Protein AF-A0AAV1KIP8-F1 (afdb_monomer)

Solvent-accessible surface area (backbone atoms only — not comparable to full-atom values): 7616 Å² total; per-residue (Å²): 130,64,60,55,41,51,59,50,63,68,49,84,49,67,43,61,36,47,40,52,53,50,74,35,42,46,70,60,80,70,89,73,83,74,91,58,86,95,54,87,78,84,73,80,48,76,50,39,44,45,61,44,85,94,44,98,55,68,43,80,47,55,72,65,59,53,31,63,62,62,73,51,59,72,65,58,56,50,52,54,52,55,48,30,72,73,66,75,49,77,59,75,82,86,72,86,69,74,88,48,50,75,78,43,42,65,59,50,52,50,51,52,52,52,52,66,68,62,62,83,130

Structure (mmCIF, N/CA/C/O backbone):
data_AF-A0AAV1KIP8-F1
#
_entry.id   AF-A0AAV1KIP8-F1
#
loop_
_atom_site.group_PDB
_atom_site.id
_atom_site.type_symbol
_atom_site.label_atom_id
_atom_site.label_alt_id
_atom_site.label_comp_id
_atom_site.label_asym_id
_atom_site.label_entity_id
_atom_site.label_seq_id
_atom_site.pdbx_PDB_ins_code
_atom_site.Cartn_x
_atom_site.Cartn_y
_atom_site.Cartn_z
_atom_site.occupancy
_atom_site.B_iso_or_equiv
_atom_site.auth_seq_id
_atom_site.auth_comp_id
_atom_site.auth_asym_id
_atom_site.auth_atom_id
_atom_site.pdbx_PDB_model_num
ATOM 1 N N . MET A 1 1 ? -20.117 -11.340 -1.786 1.00 48.16 1 MET A N 1
ATOM 2 C CA . MET A 1 1 ? -18.716 -11.101 -2.206 1.00 48.16 1 MET A CA 1
ATOM 3 C C . MET A 1 1 ? -18.272 -9.730 -1.683 1.00 48.16 1 MET A C 1
ATOM 5 O O . MET A 1 1 ? -19.063 -8.796 -1.750 1.00 48.16 1 MET A O 1
ATOM 9 N N . PHE A 1 2 ? -17.094 -9.597 -1.064 1.00 64.44 2 PHE A N 1
ATOM 10 C CA . PHE A 1 2 ? -16.687 -8.366 -0.364 1.00 64.44 2 PHE A CA 1
ATOM 11 C C . PHE A 1 2 ? -16.489 -7.182 -1.335 1.00 64.44 2 PHE A C 1
ATOM 13 O O . PHE A 1 2 ? -15.493 -7.117 -2.049 1.00 64.44 2 PHE A O 1
ATOM 20 N N . TYR A 1 3 ? -17.409 -6.212 -1.325 1.00 81.12 3 TYR A N 1
ATOM 21 C CA . TYR A 1 3 ? -17.376 -5.000 -2.169 1.00 81.12 3 TYR A CA 1
ATOM 22 C C . TYR A 1 3 ? -16.056 -4.219 -2.086 1.00 81.12 3 TYR A C 1
ATOM 24 O O . TYR A 1 3 ? -15.568 -3.695 -3.080 1.00 81.12 3 TYR A O 1
ATOM 32 N N . PHE A 1 4 ? -15.429 -4.186 -0.909 1.00 86.75 4 PHE A N 1
ATOM 33 C CA . PHE A 1 4 ? -14.127 -3.544 -0.720 1.00 86.75 4 PHE A CA 1
ATOM 34 C C . PHE A 1 4 ? -13.002 -4.227 -1.511 1.00 86.75 4 PHE A C 1
ATOM 36 O O . PHE A 1 4 ? -12.219 -3.552 -2.173 1.00 86.75 4 PHE A O 1
ATOM 43 N N . HIS A 1 5 ? -12.959 -5.560 -1.486 1.00 89.62 5 HIS A N 1
ATOM 44 C CA . HIS A 1 5 ? -11.990 -6.344 -2.248 1.00 89.62 5 HIS A CA 1
ATOM 45 C C . HIS A 1 5 ? -12.190 -6.142 -3.754 1.00 89.62 5 HIS A C 1
ATOM 47 O O . HIS A 1 5 ? -11.242 -5.848 -4.475 1.00 89.62 5 HIS A O 1
ATOM 53 N N . SER A 1 6 ? -13.442 -6.214 -4.216 1.00 89.25 6 SER A N 1
ATOM 54 C CA . SER A 1 6 ? -13.773 -6.003 -5.629 1.00 89.25 6 SER A CA 1
ATOM 55 C C . SER A 1 6 ? -13.333 -4.620 -6.125 1.00 89.25 6 SER A C 1
ATOM 57 O O . SER A 1 6 ? -12.695 -4.531 -7.169 1.00 89.25 6 SER A O 1
ATOM 59 N N . ASN A 1 7 ? -13.558 -3.560 -5.343 1.00 88.81 7 ASN A N 1
ATOM 60 C CA . ASN A 1 7 ? -13.118 -2.209 -5.708 1.00 88.81 7 ASN A CA 1
ATOM 61 C C . ASN A 1 7 ? -11.596 -2.071 -5.802 1.00 88.81 7 ASN A C 1
ATOM 63 O O . ASN A 1 7 ? -11.105 -1.349 -6.663 1.00 88.81 7 ASN A O 1
ATOM 67 N N . PHE A 1 8 ? -10.850 -2.747 -4.927 1.00 90.81 8 PHE A N 1
ATOM 68 C CA . PHE A 1 8 ? -9.390 -2.733 -4.983 1.00 90.81 8 PHE A CA 1
ATOM 69 C C . PHE A 1 8 ? -8.860 -3.399 -6.263 1.00 90.81 8 PHE A C 1
ATOM 71 O O . PHE A 1 8 ? -7.898 -2.912 -6.849 1.00 90.81 8 PHE A O 1
ATOM 78 N N . TYR A 1 9 ? -9.499 -4.479 -6.719 1.00 91.75 9 TYR A N 1
ATOM 79 C CA . TYR A 1 9 ? -9.099 -5.210 -7.927 1.00 91.75 9 TYR A CA 1
ATOM 80 C C . TYR A 1 9 ? -9.779 -4.734 -9.215 1.00 91.75 9 TYR A C 1
ATOM 82 O O . TYR A 1 9 ? -9.440 -5.221 -10.292 1.00 91.75 9 TYR A O 1
ATOM 90 N N . HIS A 1 10 ? -10.700 -3.772 -9.129 1.00 90.25 10 HIS A N 1
ATOM 91 C CA . HIS A 1 10 ? -11.343 -3.178 -10.299 1.00 90.25 10 HIS A CA 1
ATOM 92 C C . HIS A 1 10 ? -10.315 -2.495 -11.213 1.00 90.25 10 HIS A C 1
ATOM 94 O O . HIS A 1 10 ? -10.361 -2.642 -12.433 1.00 90.25 10 HIS A O 1
ATOM 100 N N . THR A 1 11 ? -9.332 -1.806 -10.627 1.00 87.38 11 THR A N 1
ATOM 101 C CA . THR A 1 11 ? -8.200 -1.246 -11.366 1.00 87.38 11 THR A CA 1
ATOM 102 C C . THR A 1 11 ? -7.051 -2.253 -11.421 1.00 87.38 11 THR A C 1
ATOM 104 O O . THR A 1 11 ? -6.550 -2.735 -10.403 1.00 87.38 11 THR A O 1
ATOM 107 N N . LYS A 1 12 ? -6.591 -2.576 -12.635 1.00 87.06 12 LYS A N 1
ATOM 108 C CA . LYS A 1 12 ? -5.413 -3.443 -12.848 1.00 87.06 12 LYS A CA 1
ATOM 109 C C . LYS A 1 12 ? -4.090 -2.702 -12.623 1.00 87.06 12 LYS A C 1
ATOM 111 O O . LYS A 1 12 ? -3.054 -3.326 -12.398 1.00 87.06 12 LYS A O 1
ATOM 116 N N . ASN A 1 13 ? -4.125 -1.373 -12.658 1.00 89.44 13 ASN A N 1
ATOM 117 C CA . ASN A 1 13 ? -2.955 -0.526 -12.491 1.00 89.44 13 ASN A CA 1
ATOM 118 C C . ASN A 1 13 ? -2.404 -0.616 -11.067 1.00 89.44 13 ASN A C 1
ATOM 120 O O . ASN A 1 13 ? -3.074 -0.324 -10.076 1.00 89.44 13 ASN A O 1
ATOM 124 N N . LYS A 1 14 ? -1.119 -0.959 -10.966 1.00 87.88 14 LYS A N 1
ATOM 125 C CA . LYS A 1 14 ? -0.415 -1.069 -9.684 1.00 87.88 14 LYS A CA 1
ATOM 126 C C . LYS A 1 14 ? -0.399 0.249 -8.904 1.00 87.88 14 LYS A C 1
ATOM 128 O O . LYS A 1 14 ? -0.472 0.213 -7.675 1.00 87.88 14 LYS A O 1
ATOM 133 N N . ILE A 1 15 ? -0.270 1.379 -9.601 1.00 89.75 15 ILE A N 1
ATOM 134 C CA . ILE A 1 15 ? -0.263 2.730 -9.019 1.00 89.75 15 ILE A CA 1
ATOM 135 C C . ILE A 1 15 ? -1.601 2.986 -8.322 1.00 89.75 15 ILE A C 1
ATOM 137 O O . ILE A 1 15 ? -1.615 3.244 -7.120 1.00 89.75 15 ILE A O 1
ATOM 141 N N . ASP A 1 16 ? -2.709 2.792 -9.035 1.00 91.19 16 ASP A N 1
ATOM 142 C CA . ASP A 1 16 ? -4.062 3.011 -8.515 1.00 91.19 16 ASP A CA 1
ATOM 143 C C . ASP A 1 16 ? -4.360 2.111 -7.317 1.00 91.19 16 ASP A C 1
ATOM 145 O O . ASP A 1 16 ? -4.839 2.581 -6.287 1.00 91.19 16 ASP A O 1
ATOM 149 N N . GLN A 1 17 ? -3.971 0.836 -7.384 1.00 92.88 17 GLN A N 1
ATOM 150 C CA . GLN A 1 17 ? -4.068 -0.076 -6.243 1.00 92.88 17 GLN A CA 1
ATOM 151 C C . GLN A 1 17 ? -3.244 0.411 -5.040 1.00 92.88 17 GLN A C 1
ATOM 153 O O . GLN A 1 17 ? -3.690 0.361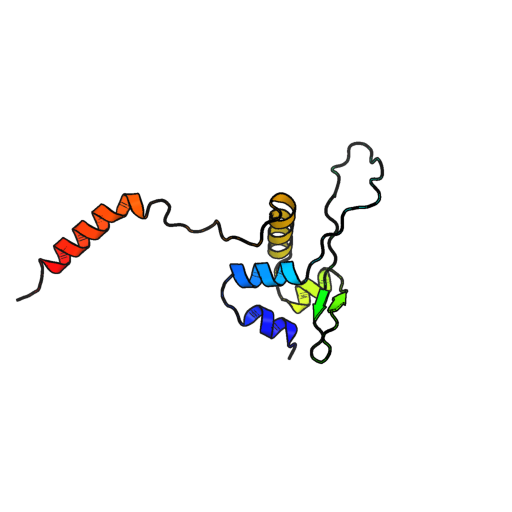 -3.895 1.00 92.88 17 GLN A O 1
ATOM 158 N N . ASN A 1 18 ? -2.020 0.893 -5.256 1.00 92.94 18 ASN A N 1
ATOM 159 C CA . ASN A 1 18 ? -1.199 1.402 -4.157 1.00 92.94 18 ASN A CA 1
ATOM 160 C C . ASN A 1 18 ? -1.792 2.688 -3.558 1.00 92.94 18 ASN A C 1
ATOM 162 O O . ASN A 1 18 ? -1.771 2.844 -2.338 1.00 92.94 18 ASN A O 1
ATOM 166 N N . ASN A 1 19 ? -2.361 3.565 -4.384 1.00 92.56 19 ASN A N 1
ATOM 167 C CA . ASN A 1 19 ? -3.089 4.749 -3.930 1.00 92.56 19 ASN A CA 1
ATOM 168 C C . ASN A 1 19 ? -4.350 4.370 -3.150 1.00 92.56 19 ASN A C 1
ATOM 170 O O . AS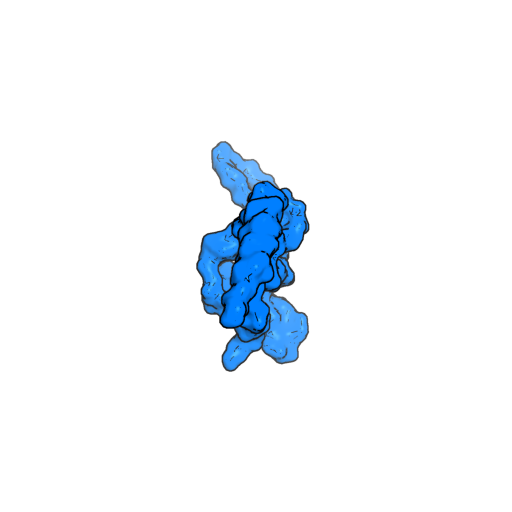N A 1 19 ? -4.635 4.977 -2.121 1.00 92.56 19 ASN A O 1
ATOM 174 N N . TYR A 1 20 ? -5.043 3.305 -3.556 1.00 93.81 20 TYR A N 1
ATOM 175 C CA . TYR A 1 20 ? -6.156 2.743 -2.798 1.00 93.81 20 TYR A CA 1
ATOM 176 C C . TYR A 1 20 ? -5.711 2.295 -1.399 1.00 93.81 20 TYR A C 1
ATOM 178 O O . TYR A 1 20 ? -6.352 2.636 -0.409 1.00 93.81 20 TYR A O 1
ATOM 186 N N . ILE A 1 21 ? -4.575 1.594 -1.286 1.00 93.94 21 ILE A N 1
ATOM 187 C CA . ILE A 1 21 ? -4.005 1.213 0.019 1.00 93.94 21 ILE A CA 1
ATOM 188 C C . ILE A 1 21 ? -3.748 2.456 0.878 1.00 93.94 21 ILE A C 1
ATOM 190 O O . ILE A 1 21 ? -4.127 2.469 2.047 1.00 93.94 21 ILE A O 1
ATOM 194 N N . LEU A 1 22 ? -3.127 3.493 0.308 1.00 93.25 22 LEU A N 1
ATOM 195 C CA . LEU A 1 22 ? -2.820 4.734 1.023 1.00 93.25 22 LEU A CA 1
ATOM 196 C C . LEU A 1 22 ? -4.083 5.463 1.488 1.00 93.25 22 LEU A C 1
ATOM 198 O O . LEU A 1 22 ? -4.122 5.926 2.622 1.00 93.25 22 LEU A O 1
ATOM 202 N N . HIS A 1 23 ? -5.134 5.497 0.669 1.00 92.88 23 HIS A N 1
ATOM 203 C CA . HIS A 1 23 ? -6.402 6.142 1.015 1.00 92.88 23 HIS A CA 1
ATOM 204 C C . HIS A 1 23 ? -7.045 5.550 2.281 1.00 92.88 23 HIS A C 1
ATOM 206 O O . HIS A 1 23 ? -7.650 6.265 3.079 1.00 92.88 23 HIS A O 1
ATOM 212 N N . TYR A 1 24 ? -6.879 4.242 2.491 1.00 93.81 24 TYR A N 1
ATOM 213 C CA . TYR A 1 24 ? -7.419 3.523 3.646 1.00 93.81 24 TYR A CA 1
ATOM 214 C C . TYR A 1 24 ? -6.401 3.297 4.775 1.00 93.81 24 TYR A C 1
ATOM 216 O O . TYR A 1 24 ? -6.697 2.592 5.743 1.00 93.81 24 TYR A O 1
ATOM 224 N N . CYS A 1 25 ? -5.218 3.909 4.698 1.00 92.88 25 CYS A N 1
ATOM 225 C CA . CYS A 1 25 ? -4.212 3.876 5.754 1.00 92.88 25 CYS A CA 1
ATOM 226 C C . CYS A 1 25 ? -4.004 5.281 6.323 1.00 92.88 25 CYS A C 1
ATOM 228 O O . CYS A 1 25 ? -3.716 6.221 5.591 1.00 92.88 25 CYS A O 1
ATOM 230 N N . LYS A 1 26 ? -4.073 5.434 7.648 1.00 91.94 26 LYS A N 1
ATOM 231 C CA . LYS A 1 26 ? -3.665 6.677 8.320 1.00 91.94 26 LYS A CA 1
ATOM 232 C C . LYS A 1 26 ? -2.356 6.456 9.053 1.00 91.94 26 LYS A C 1
ATOM 234 O O . LYS A 1 26 ? -2.196 5.452 9.742 1.00 91.94 26 LYS A O 1
ATOM 239 N N . MET A 1 27 ? -1.435 7.403 8.931 1.00 89.06 27 MET A N 1
ATOM 240 C CA 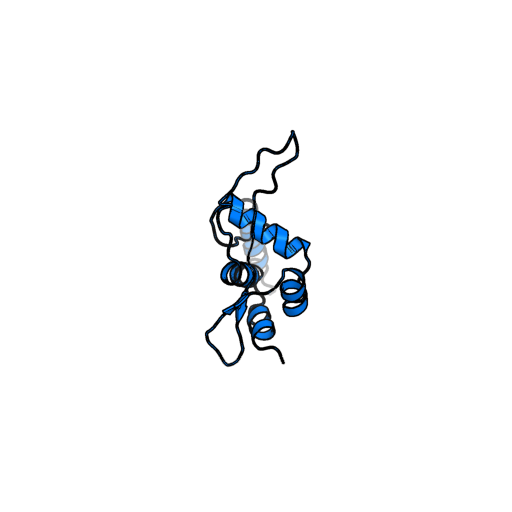. MET A 1 27 ? -0.127 7.348 9.586 1.00 89.06 27 MET A CA 1
ATOM 241 C C . MET A 1 27 ? -0.048 8.470 10.628 1.00 89.06 27 MET A C 1
ATOM 243 O O . MET A 1 27 ? 0.488 9.536 10.333 1.00 89.06 27 MET A O 1
ATOM 247 N N . PRO A 1 28 ? -0.660 8.300 11.815 1.00 84.31 28 PRO A N 1
ATOM 248 C CA . PRO A 1 28 ? -0.630 9.337 12.836 1.00 84.31 28 PRO A CA 1
ATOM 249 C C . PRO A 1 28 ? 0.799 9.558 13.342 1.00 84.31 28 PRO A C 1
ATOM 251 O O . PRO A 1 28 ? 1.552 8.604 13.554 1.00 84.31 28 PRO A O 1
ATOM 254 N N . ASN A 1 29 ? 1.146 10.818 13.608 1.00 77.25 29 ASN A N 1
ATOM 255 C CA . ASN A 1 29 ? 2.406 11.147 14.263 1.00 77.25 29 ASN A CA 1
ATOM 256 C C . ASN A 1 29 ? 2.451 10.523 15.661 1.00 77.25 29 ASN A C 1
ATOM 258 O O . ASN A 1 29 ? 1.512 10.637 16.455 1.00 77.25 29 ASN A O 1
ATOM 262 N N . THR A 1 30 ? 3.559 9.850 15.962 1.00 74.00 30 THR A N 1
ATOM 263 C CA . THR A 1 30 ? 3.771 9.220 17.266 1.00 74.00 30 THR A CA 1
ATOM 264 C C . THR A 1 30 ? 3.860 10.302 18.343 1.00 74.00 30 THR A C 1
ATOM 266 O O . THR A 1 30 ? 4.854 11.019 18.418 1.00 74.00 30 THR A O 1
ATOM 269 N N . LYS A 1 31 ? 2.823 10.411 19.186 1.00 69.56 31 LYS A N 1
ATOM 270 C CA . LYS A 1 31 ? 2.714 11.448 20.230 1.00 69.56 31 LYS A CA 1
ATOM 271 C C . LYS A 1 31 ? 3.763 11.313 21.340 1.00 69.56 31 LYS A C 1
ATOM 273 O O . LYS A 1 31 ? 4.195 12.314 21.894 1.00 69.56 31 LYS A O 1
ATOM 278 N N . ARG A 1 32 ? 4.179 10.085 21.675 1.00 69.06 32 ARG A N 1
ATOM 279 C CA . ARG A 1 32 ? 5.127 9.810 22.766 1.00 69.06 32 ARG A CA 1
ATOM 280 C C . ARG A 1 32 ? 6.357 9.089 22.230 1.00 69.06 32 ARG A C 1
ATOM 282 O O . ARG A 1 32 ? 6.276 7.922 21.853 1.00 69.06 32 ARG A O 1
ATOM 289 N N . LYS A 1 33 ? 7.503 9.767 22.232 1.00 68.25 33 LYS A N 1
ATOM 290 C CA . LYS A 1 33 ? 8.80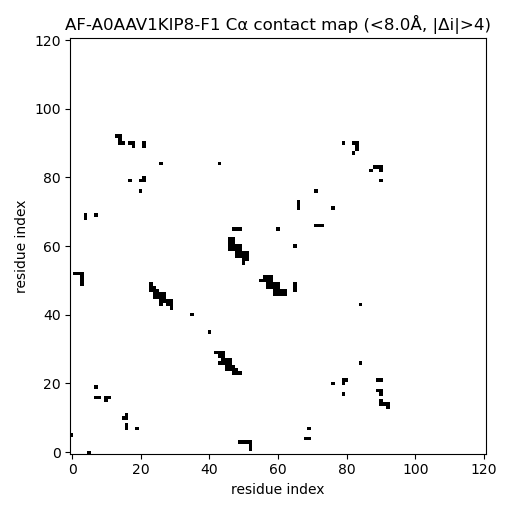9 9.140 22.009 1.00 68.25 33 LYS A CA 1
ATOM 291 C C . LYS A 1 33 ? 9.324 8.687 23.371 1.00 68.25 33 LYS A C 1
ATOM 293 O O . LYS A 1 33 ? 9.685 9.518 24.195 1.00 68.25 33 LYS A O 1
ATOM 298 N N . ARG A 1 34 ? 9.273 7.383 23.655 1.00 68.94 34 ARG A N 1
ATOM 299 C CA . ARG A 1 34 ? 9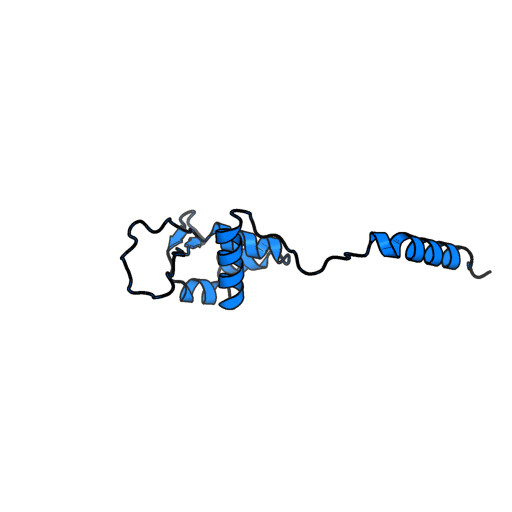.958 6.853 24.842 1.00 68.94 34 ARG A CA 1
ATOM 300 C C . ARG A 1 34 ? 11.459 6.825 24.535 1.00 68.94 34 ARG A C 1
ATOM 302 O O . ARG A 1 34 ? 11.800 6.315 23.463 1.00 68.94 34 ARG A O 1
ATOM 309 N N . PRO A 1 35 ? 12.328 7.353 25.414 1.00 65.19 35 PRO A N 1
ATOM 310 C CA . PRO A 1 35 ? 13.756 7.114 25.290 1.00 65.19 35 PRO A CA 1
ATOM 311 C C . PRO A 1 35 ? 13.960 5.603 25.357 1.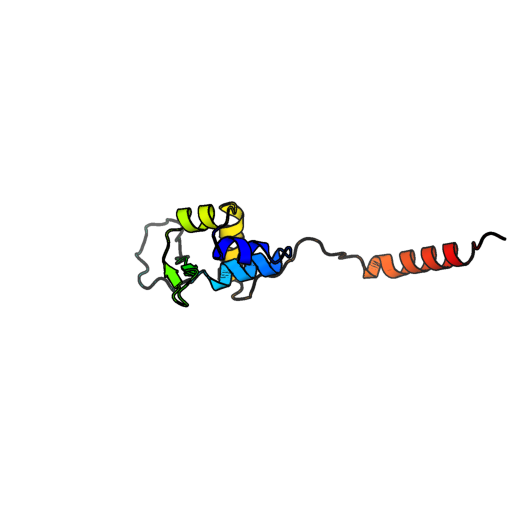00 65.19 35 PRO A C 1
ATOM 313 O O . PRO A 1 35 ? 13.371 4.912 26.188 1.00 65.19 35 PRO A O 1
ATOM 316 N N . LYS A 1 36 ? 14.684 5.079 24.381 1.00 62.06 36 LYS A N 1
ATOM 317 C CA . LYS A 1 36 ? 14.954 3.656 24.257 1.00 62.06 36 LYS A CA 1
ATOM 318 C C . LYS A 1 36 ? 16.460 3.548 24.163 1.00 62.06 36 LYS A C 1
ATOM 320 O O . LYS A 1 36 ? 17.018 4.113 23.225 1.00 62.06 36 LYS A O 1
ATOM 325 N N . ASP A 1 37 ? 17.084 2.857 25.111 1.00 62.41 37 ASP A N 1
ATOM 326 C CA . ASP A 1 37 ? 18.508 2.524 25.045 1.00 62.41 37 ASP A CA 1
ATOM 327 C C . ASP A 1 37 ? 18.827 1.972 23.660 1.00 62.41 37 ASP A C 1
ATOM 329 O O . ASP A 1 37 ? 18.222 0.971 23.261 1.00 62.41 37 ASP A O 1
ATOM 333 N N . ASN A 1 38 ? 19.673 2.700 22.917 1.00 64.81 38 ASN A N 1
ATOM 334 C CA . ASN A 1 38 ? 20.358 2.383 21.651 1.00 64.81 38 ASN A CA 1
ATOM 335 C C . ASN A 1 38 ? 19.636 1.515 20.593 1.00 64.81 38 ASN A C 1
ATOM 337 O O . ASN A 1 38 ? 20.250 1.016 19.649 1.00 64.81 38 ASN A O 1
ATOM 341 N N . SER A 1 39 ? 18.321 1.345 20.681 1.00 66.75 39 SER A N 1
ATOM 342 C CA . SER A 1 39 ? 17.555 0.438 19.834 1.00 66.75 39 SER A CA 1
ATOM 343 C C . SER A 1 39 ? 16.853 1.217 18.731 1.00 66.75 39 SER A C 1
ATOM 345 O O . SER A 1 39 ? 16.201 2.235 18.967 1.00 66.75 39 SER A O 1
ATOM 347 N N . ARG A 1 40 ? 16.983 0.722 17.491 1.00 60.59 40 ARG A N 1
ATOM 348 C CA . ARG A 1 40 ? 16.426 1.351 16.280 1.00 60.59 40 ARG A CA 1
ATOM 349 C C . ARG A 1 40 ? 14.958 1.733 16.499 1.00 60.59 40 ARG A C 1
ATOM 351 O O . ARG A 1 40 ? 14.105 0.862 16.707 1.00 60.59 40 ARG A O 1
ATOM 358 N N . SER A 1 41 ? 14.654 3.029 16.443 1.00 59.62 41 SER A N 1
ATOM 359 C CA . SER A 1 41 ? 13.314 3.516 16.751 1.00 59.62 41 SER A CA 1
ATOM 360 C C . SER A 1 41 ? 12.335 3.145 15.626 1.00 59.62 41 SER A C 1
ATOM 362 O O . SER A 1 41 ? 12.531 3.447 14.446 1.00 59.62 41 SER A O 1
ATOM 364 N N . LYS A 1 42 ? 11.251 2.441 15.972 1.00 62.44 42 LYS A N 1
ATOM 365 C CA . LYS A 1 42 ? 10.142 2.181 15.043 1.00 62.44 42 LYS A CA 1
ATOM 366 C C . LYS A 1 42 ? 9.209 3.390 15.072 1.00 62.44 42 LYS A C 1
ATOM 368 O O . LYS A 1 42 ? 8.261 3.418 15.844 1.00 62.44 42 LYS A O 1
ATOM 373 N N . ASN A 1 43 ? 9.495 4.389 14.241 1.00 68.25 43 ASN A N 1
ATOM 374 C CA . ASN A 1 43 ? 8.760 5.665 14.242 1.00 68.25 43 ASN A CA 1
ATOM 375 C C . ASN A 1 43 ? 7.420 5.635 13.490 1.00 68.25 43 ASN A C 1
ATOM 377 O O . ASN A 1 43 ? 6.662 6.599 13.568 1.00 68.25 43 ASN A O 1
ATOM 381 N N . MET A 1 44 ? 7.129 4.557 12.758 1.00 80.38 44 MET A N 1
ATOM 382 C CA . MET A 1 44 ? 5.983 4.484 11.854 1.00 80.38 44 MET A CA 1
ATOM 383 C C . MET A 1 44 ? 4.822 3.723 12.505 1.00 80.38 44 MET A C 1
ATOM 385 O O . MET A 1 44 ? 4.840 2.492 12.567 1.00 80.38 44 MET A O 1
ATOM 389 N N . SER A 1 45 ? 3.814 4.461 12.970 1.00 85.44 45 SER A N 1
ATOM 390 C CA . SER A 1 45 ? 2.524 3.914 13.402 1.00 85.44 45 SER A CA 1
ATOM 391 C C . SER A 1 45 ? 1.516 4.030 12.263 1.00 85.44 45 SER A C 1
ATOM 393 O O . SER A 1 45 ? 1.458 5.061 11.596 1.00 85.44 45 SER A O 1
ATOM 395 N N . VAL A 1 46 ? 0.740 2.972 12.010 1.00 90.81 46 VAL A N 1
ATOM 396 C CA . VAL A 1 46 ? -0.232 2.933 10.908 1.00 90.81 46 VAL A CA 1
ATOM 397 C C . VAL A 1 46 ? -1.542 2.336 11.394 1.00 90.81 46 VAL A C 1
ATOM 399 O O . VAL A 1 46 ? -1.560 1.256 11.985 1.00 90.81 46 VAL A O 1
ATOM 402 N N . GLN A 1 47 ? -2.631 3.041 11.116 1.00 93.88 47 GLN A N 1
ATOM 403 C CA . GLN A 1 47 ? -4.002 2.600 11.325 1.00 93.88 47 GLN A CA 1
ATOM 404 C C . GLN A 1 47 ? -4.596 2.181 9.980 1.00 93.88 47 GLN A C 1
ATOM 406 O O . GLN A 1 47 ? -4.477 2.915 8.998 1.00 93.88 47 GLN A O 1
ATOM 411 N N . TYR A 1 48 ? -5.237 1.017 9.947 1.00 95.25 48 TYR A N 1
ATOM 412 C CA . TYR A 1 48 ? -5.823 0.440 8.739 1.00 95.25 48 TYR A CA 1
ATOM 413 C C . TYR A 1 48 ? -7.338 0.537 8.808 1.00 95.25 48 TYR A C 1
ATOM 415 O O . TYR A 1 48 ? -7.929 0.280 9.858 1.00 95.25 48 TYR A O 1
ATOM 423 N N . PHE A 1 49 ? -7.960 0.882 7.689 1.00 94.69 49 PHE A N 1
ATOM 424 C CA . PHE A 1 49 ? -9.401 1.045 7.591 1.00 94.69 49 PHE A CA 1
ATOM 425 C C . PHE A 1 49 ? -9.970 0.230 6.433 1.00 94.69 49 PHE A C 1
ATOM 427 O O . PHE A 1 49 ? -9.316 0.028 5.418 1.00 94.69 49 PHE A O 1
ATOM 434 N N . VAL A 1 50 ? -11.209 -0.226 6.566 1.00 92.50 50 VAL A N 1
ATOM 435 C CA . VAL A 1 50 ? -11.947 -0.921 5.506 1.00 92.50 50 VAL A CA 1
ATOM 436 C C . VAL A 1 50 ? -13.330 -0.301 5.389 1.00 92.50 50 VAL A C 1
ATOM 438 O O . VAL A 1 50 ? -13.995 -0.038 6.393 1.00 92.50 50 VAL A O 1
ATOM 441 N N . ARG A 1 51 ? -13.783 -0.056 4.159 1.00 89.94 51 ARG A N 1
ATOM 442 C CA . ARG A 1 51 ? -15.111 0.515 3.917 1.00 89.94 51 ARG A CA 1
ATOM 443 C C . ARG A 1 51 ? -16.184 -0.566 3.997 1.00 89.94 51 ARG A C 1
ATOM 445 O O . ARG A 1 51 ? -16.100 -1.586 3.313 1.00 89.94 51 ARG A O 1
ATOM 452 N N . LYS A 1 52 ? -17.223 -0.334 4.802 1.00 86.69 52 LYS A N 1
ATOM 453 C CA . LYS A 1 52 ? -18.371 -1.247 4.900 1.00 86.69 52 LYS A CA 1
ATOM 454 C C . LYS A 1 52 ? -19.249 -1.111 3.648 1.00 86.69 52 LYS A C 1
ATOM 456 O O . LYS A 1 52 ? -19.484 -0.009 3.173 1.00 86.69 52 LYS A O 1
ATOM 461 N N . HIS A 1 53 ? -19.783 -2.219 3.132 1.00 77.94 53 HIS A N 1
ATOM 462 C CA . HIS A 1 53 ? -20.568 -2.233 1.884 1.00 77.94 53 HIS A CA 1
ATOM 463 C C . HIS A 1 53 ? -21.754 -1.252 1.889 1.00 77.94 53 HIS A C 1
ATOM 465 O O . HIS A 1 53 ? -21.975 -0.532 0.924 1.00 77.94 53 HIS A O 1
ATOM 471 N N . LYS A 1 54 ? -22.543 -1.236 2.969 1.00 77.75 54 LYS A N 1
ATOM 472 C CA . LYS A 1 54 ? -23.785 -0.445 3.062 1.00 77.75 54 LYS A CA 1
ATOM 473 C C . LYS A 1 54 ? -23.627 0.870 3.829 1.00 77.75 54 LYS A C 1
ATOM 475 O O . LYS A 1 54 ? -24.578 1.629 3.943 1.00 77.75 54 LYS A O 1
ATOM 480 N N . SER A 1 55 ? -22.448 1.143 4.387 1.00 78.19 55 SER A N 1
ATOM 481 C CA . SER A 1 55 ? -22.214 2.345 5.188 1.00 78.19 55 SER A CA 1
ATOM 482 C C . SER A 1 55 ? -21.032 3.115 4.630 1.00 78.19 55 SER A C 1
ATOM 484 O O . SER A 1 55 ? -19.988 2.540 4.343 1.00 78.19 55 SER A O 1
ATOM 486 N N . ARG A 1 56 ? -21.157 4.441 4.536 1.00 77.06 56 ARG A N 1
ATOM 487 C CA . ARG A 1 56 ? -20.020 5.317 4.210 1.00 77.06 56 ARG A CA 1
ATOM 488 C C . ARG A 1 56 ? -18.981 5.388 5.340 1.00 77.06 56 ARG A C 1
ATOM 490 O O . ARG A 1 56 ? -17.971 6.065 5.185 1.00 77.06 56 ARG A O 1
ATOM 497 N N . LYS A 1 57 ? -19.207 4.699 6.465 1.00 86.00 57 LYS A N 1
ATOM 498 C CA . LYS A 1 57 ? -18.265 4.632 7.583 1.00 86.00 57 LYS A CA 1
ATOM 499 C C . LYS A 1 57 ? -17.127 3.649 7.293 1.00 86.00 57 LYS A C 1
ATOM 501 O O . LYS A 1 57 ? -17.342 2.526 6.829 1.00 86.00 57 LYS A O 1
ATOM 506 N N . ASN A 1 58 ? -15.921 4.088 7.632 1.00 89.50 58 ASN A N 1
ATOM 507 C CA . ASN A 1 58 ? -14.710 3.282 7.601 1.00 89.50 58 ASN A CA 1
ATOM 508 C C . ASN A 1 58 ? -14.554 2.551 8.939 1.00 89.50 58 ASN A C 1
ATOM 510 O O . ASN A 1 58 ? -14.590 3.181 9.995 1.00 89.50 58 ASN A O 1
ATOM 514 N N . LEU A 1 59 ? -14.383 1.232 8.892 1.00 91.44 59 LEU A N 1
ATOM 515 C CA . LEU A 1 59 ? -14.119 0.396 10.059 1.00 91.44 59 LEU A CA 1
ATOM 516 C C . LEU A 1 59 ? -12.611 0.270 10.251 1.00 91.44 59 LEU A C 1
ATOM 518 O O . LEU A 1 59 ? -11.909 -0.102 9.313 1.00 91.44 59 LEU A O 1
ATOM 522 N N . GLN A 1 60 ? -12.113 0.562 11.450 1.00 94.12 60 GLN A N 1
ATOM 523 C CA . GLN A 1 60 ? -10.713 0.317 11.774 1.00 94.12 60 GLN A CA 1
ATOM 524 C C . GLN A 1 60 ? -10.475 -1.185 11.946 1.00 94.12 60 GLN A C 1
ATOM 526 O O . GLN A 1 60 ? -11.234 -1.863 12.635 1.00 94.12 60 GLN A O 1
ATOM 531 N N . VAL A 1 61 ? -9.412 -1.697 11.334 1.00 94.44 61 VAL A N 1
ATOM 532 C CA . VAL A 1 61 ? -9.044 -3.115 11.384 1.00 94.44 61 VAL A CA 1
ATOM 533 C C . VAL A 1 61 ? -7.581 -3.289 11.778 1.00 94.44 61 VAL A C 1
ATOM 535 O O . VAL A 1 61 ? -6.764 -2.367 11.677 1.00 94.44 61 VAL A O 1
ATOM 538 N N . CYS A 1 62 ? -7.231 -4.491 12.231 1.00 94.62 62 CYS A N 1
ATOM 539 C CA . CYS A 1 62 ? -5.836 -4.850 12.433 1.00 94.62 62 CYS A CA 1
ATOM 540 C C . CYS A 1 62 ? -5.127 -5.043 11.082 1.00 94.62 62 CYS A C 1
ATOM 542 O O . CYS A 1 62 ? -5.748 -5.253 10.038 1.00 94.62 62 CYS A O 1
ATOM 544 N N . ARG A 1 63 ? -3.792 -5.006 11.109 1.00 93.62 63 ARG A N 1
ATOM 545 C CA . ARG A 1 63 ? -2.969 -5.204 9.910 1.00 93.62 63 ARG A CA 1
ATOM 546 C C . ARG A 1 63 ? -3.248 -6.541 9.223 1.00 93.62 63 ARG A C 1
ATOM 548 O O . ARG A 1 63 ? -3.283 -6.581 8.001 1.00 93.62 63 ARG A O 1
ATOM 555 N N . GLN A 1 64 ? -3.394 -7.614 10.000 1.00 94.62 64 GLN A N 1
ATOM 556 C CA . GLN A 1 64 ? -3.567 -8.961 9.458 1.00 94.62 64 GLN A CA 1
ATOM 557 C C . GLN A 1 64 ? -4.887 -9.071 8.692 1.00 94.62 64 GLN A C 1
ATOM 559 O O . GLN A 1 64 ? -4.870 -9.374 7.507 1.00 94.62 64 GLN A O 1
ATOM 564 N N . ALA A 1 65 ? -5.993 -8.640 9.306 1.00 94.06 65 ALA A N 1
ATOM 565 C CA . ALA A 1 65 ? -7.293 -8.588 8.645 1.00 94.06 65 ALA A CA 1
ATOM 566 C C . ALA A 1 65 ? -7.264 -7.744 7.361 1.00 94.06 65 ALA A C 1
ATOM 568 O O . ALA A 1 65 ? -7.837 -8.138 6.354 1.00 94.06 65 ALA A O 1
ATOM 569 N N . PHE A 1 66 ? -6.570 -6.600 7.357 1.00 94.50 66 PHE A N 1
ATOM 570 C CA . PHE A 1 66 ? -6.435 -5.783 6.147 1.00 94.50 66 PHE A CA 1
ATOM 571 C C . PHE A 1 66 ? -5.718 -6.526 5.005 1.00 94.50 66 PHE A C 1
ATOM 573 O O . PHE A 1 66 ? -6.131 -6.428 3.850 1.00 94.50 66 PHE A O 1
ATOM 580 N N . LEU A 1 67 ? -4.656 -7.274 5.324 1.00 94.75 67 LEU A N 1
ATOM 581 C CA . LEU A 1 67 ? -3.925 -8.092 4.354 1.00 94.75 67 LEU A CA 1
ATOM 582 C C . LEU A 1 67 ? -4.782 -9.244 3.828 1.00 94.75 67 LEU A C 1
ATOM 584 O O . LEU A 1 67 ? -4.784 -9.466 2.621 1.00 94.75 67 LEU A O 1
ATOM 588 N N . ASP A 1 68 ? -5.522 -9.919 4.706 1.00 94.12 68 ASP A N 1
ATOM 589 C CA . ASP A 1 68 ? -6.364 -11.067 4.355 1.00 94.12 68 ASP A CA 1
ATOM 590 C C . ASP A 1 68 ? -7.577 -10.638 3.518 1.00 94.12 68 ASP A C 1
ATOM 592 O O . ASP A 1 68 ? -7.930 -11.295 2.544 1.00 94.12 68 ASP A O 1
ATOM 596 N N . ILE A 1 69 ? -8.171 -9.478 3.819 1.00 92.31 69 ILE A N 1
ATOM 597 C CA . ILE A 1 69 ? -9.269 -8.907 3.025 1.00 92.31 69 ILE A CA 1
ATOM 598 C C . ILE A 1 69 ? -8.791 -8.524 1.621 1.00 92.31 69 ILE A C 1
ATOM 600 O O . ILE A 1 69 ? -9.508 -8.734 0.644 1.00 92.31 69 ILE A O 1
ATOM 604 N N . LEU A 1 70 ? -7.605 -7.922 1.504 1.00 91.50 70 LEU A N 1
ATOM 605 C CA . LEU A 1 70 ? -7.072 -7.471 0.217 1.00 91.50 70 LEU A CA 1
ATOM 606 C C . LEU A 1 70 ? -6.246 -8.531 -0.514 1.00 91.50 70 LEU A C 1
ATOM 608 O O . LEU A 1 70 ? -5.865 -8.274 -1.645 1.00 91.50 70 LEU A O 1
ATOM 612 N N . LEU A 1 71 ? -5.949 -9.679 0.098 1.00 93.31 71 LEU A N 1
ATOM 613 C CA . LEU A 1 71 ? -5.069 -10.727 -0.440 1.00 93.31 71 LEU A CA 1
ATOM 614 C C . LEU A 1 71 ? -3.721 -10.195 -0.967 1.00 93.31 71 LEU A C 1
ATOM 616 O O . LEU A 1 71 ? -3.187 -10.647 -1.983 1.00 93.31 71 LEU A O 1
ATOM 620 N N . ILE A 1 72 ? -3.138 -9.219 -0.266 1.00 93.25 72 ILE A N 1
ATOM 621 C CA . ILE A 1 72 ? -1.842 -8.630 -0.631 1.00 93.25 72 ILE A CA 1
ATOM 622 C C . ILE A 1 72 ? -0.717 -9.127 0.273 1.00 93.25 72 ILE A C 1
ATOM 624 O O . ILE A 1 72 ? -0.883 -9.348 1.470 1.00 93.25 72 ILE A O 1
ATOM 628 N N . LYS A 1 73 ? 0.494 -9.225 -0.286 1.00 94.31 73 LYS A N 1
ATOM 629 C CA . LYS A 1 73 ? 1.672 -9.615 0.494 1.00 94.31 73 LYS A CA 1
ATOM 630 C C . LYS A 1 73 ? 2.044 -8.538 1.532 1.00 94.31 73 LYS A C 1
ATOM 632 O O . LYS A 1 73 ? 2.074 -7.347 1.195 1.00 94.31 73 LYS A O 1
ATOM 637 N N . PRO A 1 74 ? 2.481 -8.937 2.744 1.00 93.69 74 PRO A N 1
ATOM 638 C CA . PRO A 1 74 ? 2.974 -8.027 3.782 1.00 93.69 74 PRO A CA 1
ATOM 639 C C . PRO A 1 74 ? 4.074 -7.062 3.303 1.00 93.69 74 PRO A C 1
ATOM 641 O O . PRO A 1 74 ? 4.156 -5.916 3.756 1.00 93.69 74 PRO A O 1
ATOM 644 N N . SER A 1 75 ? 4.924 -7.531 2.384 1.00 92.81 75 SER A N 1
ATOM 645 C CA . SER A 1 75 ? 6.023 -6.772 1.783 1.00 92.81 75 SER A CA 1
ATOM 646 C C . SER A 1 75 ? 5.535 -5.626 0.894 1.00 92.81 75 SER A C 1
ATOM 648 O O . SER A 1 75 ? 6.102 -4.533 0.954 1.00 92.81 75 SER A O 1
ATOM 650 N N . ARG A 1 76 ? 4.457 -5.836 0.121 1.00 91.94 76 ARG A N 1
ATOM 651 C CA . ARG A 1 76 ? 3.840 -4.803 -0.726 1.00 91.94 76 ARG A CA 1
ATOM 652 C C . ARG A 1 76 ? 3.322 -3.657 0.134 1.00 91.94 76 ARG A C 1
ATOM 654 O O . ARG A 1 76 ? 3.695 -2.511 -0.106 1.00 91.94 76 ARG A O 1
ATOM 661 N N . LEU A 1 77 ? 2.543 -3.983 1.167 1.00 93.19 77 LEU A N 1
ATOM 662 C CA . LEU A 1 77 ? 1.989 -3.007 2.105 1.00 93.19 77 LEU A CA 1
ATOM 663 C C . LEU A 1 77 ? 3.098 -2.187 2.778 1.00 93.19 77 LEU A C 1
ATOM 665 O O . LEU A 1 77 ? 3.078 -0.959 2.737 1.00 93.19 77 LEU A O 1
ATOM 669 N N . LYS A 1 78 ? 4.119 -2.860 3.329 1.00 91.75 78 LYS A N 1
ATOM 670 C CA . LYS A 1 78 ? 5.262 -2.191 3.969 1.00 91.75 78 LYS A CA 1
ATOM 671 C C . LYS A 1 78 ? 5.983 -1.252 2.999 1.00 91.75 78 LYS A C 1
ATOM 673 O O . LYS A 1 78 ? 6.283 -0.121 3.363 1.00 91.75 78 LYS A O 1
ATOM 678 N N . GLY A 1 79 ? 6.238 -1.702 1.771 1.00 90.88 79 GLY A N 1
ATOM 679 C CA . GLY A 1 79 ? 6.929 -0.904 0.760 1.00 90.88 79 GLY A CA 1
ATOM 680 C C . GLY A 1 79 ? 6.167 0.362 0.370 1.00 90.88 79 GLY A C 1
ATOM 681 O O . GLY A 1 79 ? 6.780 1.420 0.259 1.00 90.88 79 GLY A O 1
ATOM 682 N N . VAL A 1 80 ? 4.847 0.265 0.187 1.00 92.00 80 VAL A N 1
ATOM 683 C CA . VAL A 1 80 ? 3.985 1.421 -0.120 1.00 92.00 80 VAL A CA 1
ATOM 684 C C . VAL A 1 80 ? 4.009 2.427 1.032 1.00 92.00 80 VAL A C 1
ATOM 686 O O . VAL A 1 80 ? 4.340 3.590 0.816 1.00 92.00 80 VAL A O 1
ATOM 689 N N . LEU A 1 81 ? 3.769 1.963 2.261 1.00 91.50 81 LEU A N 1
ATOM 690 C CA . LEU A 1 81 ? 3.728 2.815 3.452 1.00 91.50 81 LEU A CA 1
ATOM 691 C C . LEU A 1 81 ? 5.071 3.487 3.745 1.00 91.50 81 LEU A C 1
ATOM 693 O O . LEU A 1 81 ? 5.113 4.672 4.038 1.00 91.50 81 LEU A O 1
ATOM 697 N N . THR A 1 82 ? 6.184 2.757 3.640 1.00 89.75 82 THR A N 1
ATOM 698 C CA . THR A 1 82 ? 7.517 3.331 3.881 1.00 89.75 82 THR A CA 1
ATOM 699 C C . THR A 1 82 ? 7.893 4.374 2.831 1.00 89.75 82 THR A C 1
ATOM 701 O O . THR A 1 82 ? 8.541 5.355 3.179 1.00 89.75 82 THR A O 1
ATOM 704 N N . ARG A 1 83 ? 7.506 4.188 1.560 1.00 89.06 83 ARG A N 1
ATOM 705 C CA . ARG A 1 83 ? 7.733 5.212 0.528 1.00 89.06 83 ARG A CA 1
ATOM 706 C C . ARG A 1 83 ? 6.928 6.467 0.835 1.00 89.06 83 ARG A C 1
ATOM 708 O O . ARG A 1 83 ? 7.532 7.520 0.971 1.00 89.06 83 ARG A O 1
ATOM 715 N N . HIS A 1 84 ? 5.625 6.317 1.056 1.00 90.06 84 HIS A N 1
ATOM 716 C CA . HIS A 1 84 ? 4.745 7.428 1.407 1.00 90.06 84 HIS A CA 1
ATOM 717 C C . HIS A 1 84 ? 5.213 8.165 2.671 1.00 90.06 84 HIS A C 1
ATOM 719 O O . HIS A 1 84 ? 5.273 9.384 2.683 1.00 90.06 84 HIS A O 1
ATOM 725 N N . TRP A 1 85 ? 5.639 7.444 3.712 1.00 87.00 85 TRP A N 1
ATOM 726 C CA . TRP A 1 85 ? 6.185 8.054 4.929 1.00 87.00 85 TRP A CA 1
ATOM 727 C C . TRP A 1 85 ? 7.450 8.887 4.682 1.00 87.00 85 TRP A C 1
ATOM 729 O O . TRP A 1 85 ? 7.676 9.874 5.370 1.00 87.00 85 TRP A O 1
ATOM 739 N N . LYS A 1 86 ? 8.296 8.480 3.728 1.00 85.50 86 LYS A N 1
ATOM 740 C CA . LYS A 1 86 ? 9.542 9.186 3.403 1.00 85.50 86 LYS A CA 1
ATOM 741 C C . LYS A 1 86 ? 9.328 10.375 2.468 1.00 85.50 86 LYS A C 1
ATOM 743 O O . LYS A 1 86 ? 10.004 11.378 2.639 1.00 85.50 86 LYS A O 1
ATOM 748 N N . SER A 1 87 ? 8.461 10.239 1.463 1.00 84.94 87 SER A N 1
ATOM 749 C CA . SER A 1 87 ? 8.263 11.264 0.430 1.00 84.94 87 SER A CA 1
ATOM 750 C C . SER A 1 87 ? 7.078 12.187 0.688 1.00 84.94 87 SER A C 1
ATOM 752 O O . SER A 1 87 ? 7.023 13.253 0.096 1.00 84.94 87 SER A O 1
ATOM 754 N N . GLY A 1 88 ? 6.083 11.770 1.475 1.00 79.88 88 GLY A N 1
ATOM 755 C CA . GLY A 1 88 ? 4.789 12.456 1.593 1.00 79.88 88 GLY A CA 1
ATOM 756 C C . GLY A 1 88 ? 3.902 12.355 0.344 1.00 79.88 88 GLY A C 1
ATOM 757 O O . GLY A 1 88 ? 2.704 12.599 0.421 1.00 79.88 88 GLY A O 1
ATOM 758 N N . CYS A 1 89 ? 4.467 11.966 -0.800 1.00 79.75 89 CYS A N 1
ATOM 759 C CA . CYS A 1 89 ? 3.744 11.822 -2.059 1.00 79.75 89 CYS A CA 1
ATOM 760 C C . CYS A 1 89 ? 2.939 10.516 -2.161 1.00 79.7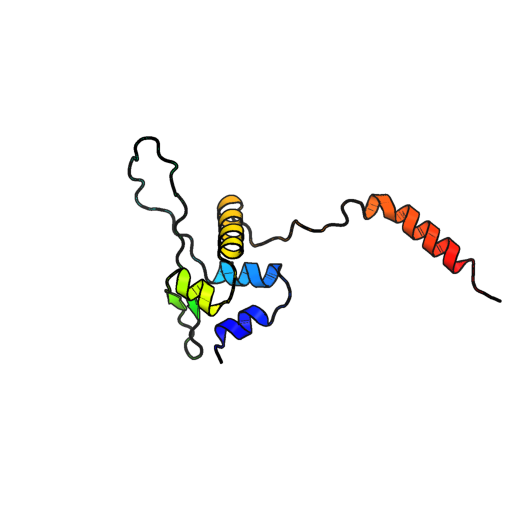5 89 CYS A C 1
ATOM 762 O O . CYS A 1 89 ? 3.288 9.491 -1.562 1.00 79.75 89 CYS A O 1
ATOM 764 N N . VAL A 1 90 ? 1.913 10.551 -3.016 1.00 80.88 90 VAL A N 1
ATOM 765 C CA . VAL A 1 90 ? 1.167 9.383 -3.514 1.00 80.88 90 VAL A CA 1
ATOM 766 C C . VAL A 1 90 ? 2.081 8.350 -4.184 1.00 80.88 90 VAL A C 1
ATOM 768 O O . VAL A 1 90 ? 3.251 8.600 -4.479 1.00 80.88 90 VAL A O 1
ATOM 771 N N . ALA A 1 91 ? 1.565 7.137 -4.380 1.00 79.31 91 ALA A N 1
ATOM 772 C CA . ALA A 1 91 ? 2.356 6.050 -4.927 1.00 79.31 91 ALA A CA 1
ATOM 773 C C . ALA A 1 91 ? 2.700 6.310 -6.399 1.00 79.31 91 ALA A C 1
ATOM 775 O O . ALA A 1 91 ? 1.838 6.230 -7.262 1.00 79.31 91 ALA A O 1
ATOM 776 N N . GLU A 1 92 ? 3.979 6.529 -6.684 1.00 77.12 92 GLU A N 1
ATOM 777 C CA . GLU A 1 92 ? 4.524 6.572 -8.044 1.00 77.12 92 GLU A CA 1
ATOM 778 C C . GLU A 1 92 ? 5.187 5.238 -8.407 1.00 77.12 92 GLU A C 1
ATOM 780 O O . GLU A 1 92 ? 5.867 4.614 -7.577 1.00 77.12 92 GLU A O 1
ATOM 785 N N . GLU A 1 93 ? 5.033 4.798 -9.658 1.00 74.25 93 GLU A N 1
ATOM 786 C CA . GLU A 1 93 ? 5.844 3.707 -10.190 1.00 74.25 93 GLU A CA 1
ATOM 787 C C . GLU A 1 93 ? 7.164 4.261 -10.722 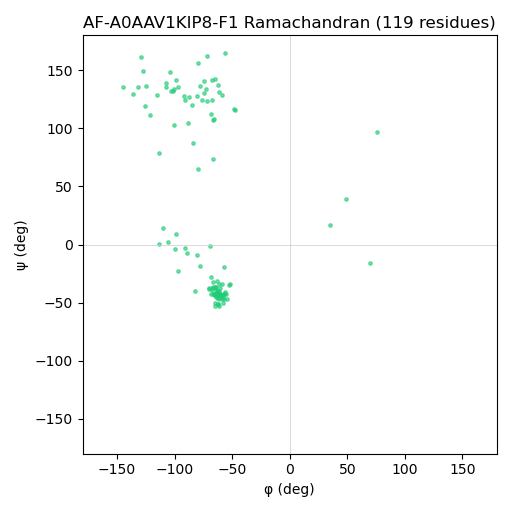1.00 74.25 93 GLU A C 1
ATOM 789 O O . GLU A 1 93 ? 7.191 5.076 -11.635 1.00 74.25 93 GLU A O 1
ATOM 794 N N . ARG A 1 94 ? 8.275 3.793 -10.149 1.00 70.88 94 ARG A N 1
ATOM 795 C CA . ARG A 1 94 ? 9.633 4.149 -10.595 1.00 70.88 94 ARG A CA 1
ATOM 796 C C . ARG A 1 94 ? 10.388 2.956 -11.186 1.00 70.88 94 ARG A C 1
ATOM 798 O O . ARG A 1 94 ? 11.563 3.079 -11.524 1.00 70.88 94 ARG A O 1
ATOM 805 N N . ARG A 1 95 ? 9.750 1.778 -11.244 1.00 68.06 95 ARG A N 1
ATOM 806 C CA . ARG A 1 95 ? 10.315 0.559 -11.836 1.00 68.06 95 ARG A CA 1
ATOM 807 C C . ARG A 1 95 ? 9.749 0.375 -13.232 1.00 68.06 95 ARG A C 1
ATOM 809 O O . ARG A 1 95 ? 8.539 0.426 -13.402 1.00 68.06 95 ARG A O 1
ATOM 816 N N . GLY A 1 96 ? 10.625 0.072 -14.181 1.00 65.38 96 GLY A N 1
ATOM 817 C CA . GLY A 1 96 ? 10.232 -0.008 -15.580 1.00 65.38 96 GLY A CA 1
ATOM 818 C C . GLY A 1 96 ? 10.054 1.395 -16.137 1.00 65.38 96 GLY A C 1
ATOM 819 O O . GLY A 1 96 ? 9.036 2.044 -15.952 1.00 65.38 96 GLY A O 1
ATOM 820 N N . GLY A 1 97 ? 11.098 1.863 -16.796 1.00 59.06 97 GLY A N 1
ATOM 821 C CA . GLY A 1 97 ? 11.060 3.038 -17.637 1.00 59.06 97 GLY A CA 1
ATOM 822 C C . GLY A 1 97 ? 12.008 2.750 -18.776 1.00 59.06 97 GLY A C 1
ATOM 823 O O . GLY A 1 97 ? 13.108 2.235 -18.547 1.00 59.06 97 GLY A O 1
ATOM 824 N N . ASN A 1 98 ? 11.580 3.064 -19.989 1.00 57.84 98 ASN A N 1
ATOM 825 C CA . ASN A 1 98 ? 12.467 3.165 -21.125 1.00 57.84 98 ASN A CA 1
ATOM 826 C C . ASN A 1 98 ? 13.396 4.366 -20.865 1.00 57.84 98 ASN A C 1
ATOM 828 O O . ASN A 1 98 ? 13.227 5.443 -21.417 1.00 57.84 98 ASN A O 1
ATOM 832 N N . ARG A 1 99 ? 14.369 4.213 -19.949 1.00 57.09 99 ARG A N 1
ATOM 833 C CA . ARG A 1 99 ? 15.349 5.266 -19.608 1.00 57.09 99 ARG A CA 1
ATOM 834 C C . ARG A 1 99 ? 16.131 5.720 -20.841 1.00 57.09 99 ARG A C 1
ATOM 836 O O . ARG A 1 99 ? 16.722 6.789 -20.834 1.00 57.09 99 ARG A O 1
ATOM 843 N N . LYS A 1 100 ? 16.112 4.879 -21.873 1.00 62.59 100 LYS A N 1
ATOM 844 C CA . LYS A 1 100 ? 16.781 5.023 -23.152 1.00 62.59 100 LYS A CA 1
ATOM 845 C C . LYS A 1 100 ? 15.808 5.267 -24.306 1.00 62.59 100 LYS A C 1
ATOM 847 O O . LYS A 1 100 ? 16.211 5.140 -25.455 1.00 62.59 100 LYS A O 1
ATOM 852 N N . GLU A 1 101 ? 14.545 5.615 -24.041 1.00 65.06 101 GLU A N 1
ATOM 853 C CA . GLU A 1 101 ? 13.572 5.860 -25.117 1.00 65.06 101 GLU A CA 1
ATOM 854 C C . GLU A 1 101 ? 14.079 6.919 -26.082 1.00 65.06 101 GLU A C 1
ATOM 856 O O . GLU A 1 101 ? 14.025 6.734 -27.291 1.00 65.06 101 GLU A O 1
ATOM 861 N N . TYR A 1 102 ? 14.668 7.974 -25.522 1.00 66.38 102 TYR A N 1
ATOM 862 C CA . TYR A 1 102 ? 15.345 9.017 -26.275 1.00 66.38 102 TYR A CA 1
ATOM 863 C C . TYR A 1 102 ? 16.633 8.5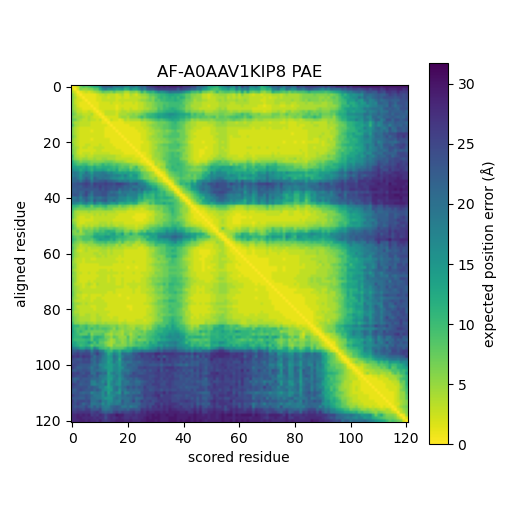26 -26.950 1.00 66.38 102 TYR A C 1
ATOM 865 O O . TYR A 1 102 ? 16.857 8.833 -28.116 1.00 66.38 102 TYR A O 1
ATOM 873 N N . GLU A 1 103 ? 17.449 7.723 -26.258 1.00 70.44 103 GLU A N 1
ATOM 874 C CA . GLU A 1 103 ? 18.720 7.181 -26.778 1.00 70.44 103 GLU A CA 1
ATOM 875 C C . GLU A 1 103 ? 18.508 6.259 -27.994 1.00 70.44 103 GLU A C 1
ATOM 877 O O . GLU A 1 103 ? 19.342 6.206 -28.896 1.00 70.44 103 GLU A O 1
ATOM 882 N N . PHE A 1 104 ? 17.373 5.557 -28.055 1.00 74.44 104 PHE A N 1
ATOM 883 C CA . PHE A 1 104 ? 17.037 4.642 -29.148 1.00 74.44 104 PHE A CA 1
ATOM 884 C C . PHE A 1 104 ? 15.971 5.171 -30.104 1.00 74.44 104 PHE A C 1
ATOM 886 O O . PHE A 1 104 ? 15.618 4.473 -31.056 1.00 74.44 104 PHE A O 1
ATOM 893 N N . ARG A 1 105 ? 15.476 6.397 -29.901 1.00 81.12 105 ARG A N 1
ATOM 894 C CA . ARG A 1 105 ? 14.466 7.010 -30.770 1.00 81.12 105 ARG A CA 1
ATOM 895 C C . ARG A 1 105 ? 14.956 7.107 -32.212 1.00 81.12 105 ARG A C 1
ATOM 897 O O . ARG A 1 105 ? 14.259 6.667 -33.118 1.00 81.12 105 ARG A O 1
ATOM 904 N N . SER A 1 106 ? 16.187 7.580 -32.401 1.00 82.12 106 SER A N 1
ATOM 905 C CA . SER A 1 106 ? 16.826 7.703 -33.717 1.00 82.12 106 SER A CA 1
ATOM 906 C C . SER A 1 106 ? 17.003 6.348 -34.408 1.00 82.12 106 SER A C 1
ATOM 908 O O . SER A 1 106 ? 16.682 6.206 -35.586 1.00 82.12 106 SER A O 1
ATOM 910 N N . LYS A 1 107 ? 17.439 5.318 -33.670 1.00 84.31 107 LYS A N 1
ATOM 911 C CA . LYS A 1 107 ? 17.576 3.949 -34.198 1.00 84.31 107 LYS A CA 1
ATOM 912 C C . LYS A 1 107 ? 16.221 3.360 -34.590 1.00 84.31 107 LYS A C 1
ATOM 914 O O . LYS A 1 107 ? 16.099 2.754 -35.648 1.00 84.31 107 LYS A O 1
ATOM 919 N N . LYS A 1 108 ? 15.192 3.573 -33.766 1.00 84.75 108 LYS A N 1
ATOM 920 C CA . LYS A 1 108 ? 13.819 3.137 -34.046 1.00 84.75 108 LYS A CA 1
ATOM 921 C C . LYS A 1 108 ? 13.257 3.828 -35.291 1.00 84.75 108 LYS A C 1
ATOM 923 O O . LYS A 1 108 ? 12.691 3.156 -36.145 1.00 84.75 108 LYS A O 1
ATOM 928 N N . GLU A 1 109 ? 13.446 5.140 -35.423 1.00 88.31 109 GLU A N 1
ATOM 929 C CA . GLU A 1 109 ? 13.033 5.906 -36.605 1.00 88.31 109 GLU A CA 1
ATOM 930 C C . GLU A 1 109 ? 13.767 5.449 -37.874 1.00 88.31 109 GLU A C 1
ATOM 932 O O . GLU A 1 109 ? 13.135 5.308 -38.918 1.00 88.31 109 GLU A O 1
ATOM 937 N N . ALA A 1 110 ? 15.068 5.150 -37.789 1.00 88.56 110 ALA A N 1
ATOM 938 C CA . ALA A 1 110 ? 15.842 4.619 -38.912 1.00 88.56 110 ALA A CA 1
ATOM 939 C C . ALA A 1 110 ? 15.326 3.247 -39.378 1.00 88.56 110 ALA A C 1
ATOM 941 O O . ALA A 1 110 ? 15.137 3.035 -40.573 1.00 88.56 110 ALA A O 1
ATOM 942 N N . VAL A 1 111 ? 15.028 2.339 -38.442 1.00 88.31 111 VAL A N 1
ATOM 943 C CA . VAL A 1 111 ? 14.458 1.017 -38.753 1.00 88.31 111 VAL A CA 1
ATOM 944 C C . VAL A 1 111 ? 13.060 1.142 -39.363 1.00 88.31 111 VAL A C 1
ATOM 946 O O . VAL A 1 111 ? 12.771 0.481 -40.355 1.00 88.31 111 VAL A O 1
ATOM 949 N N . ILE A 1 112 ? 12.200 2.016 -38.828 1.00 87.44 112 ILE A N 1
ATOM 950 C CA . ILE A 1 112 ? 10.861 2.259 -39.390 1.00 87.44 112 ILE A CA 1
ATOM 951 C C . ILE A 1 112 ? 10.962 2.795 -40.823 1.00 87.44 112 ILE A C 1
ATOM 953 O O . ILE A 1 112 ? 10.268 2.292 -41.703 1.00 87.44 112 ILE A O 1
ATOM 957 N N . LYS A 1 113 ? 11.848 3.769 -41.074 1.00 87.19 113 LYS A N 1
ATOM 958 C CA . LYS A 1 113 ? 12.089 4.314 -42.421 1.00 87.19 113 LYS A CA 1
ATOM 959 C C . LYS A 1 113 ? 12.595 3.245 -43.388 1.00 87.19 113 LYS A C 1
ATOM 961 O O . LYS A 1 113 ? 12.115 3.174 -44.512 1.00 87.19 113 LYS A O 1
ATOM 966 N N . PHE A 1 114 ? 13.521 2.397 -42.942 1.00 85.62 114 PHE A N 1
ATOM 967 C CA . PHE A 1 114 ? 14.037 1.282 -43.735 1.00 85.62 114 PHE A CA 1
ATOM 968 C C . PHE A 1 114 ? 12.934 0.280 -44.102 1.00 85.62 114 PHE A C 1
ATOM 970 O O . PHE A 1 114 ? 12.784 -0.074 -45.266 1.00 85.62 114 PHE A O 1
ATOM 977 N N . ILE A 1 115 ? 12.102 -0.124 -43.138 1.00 85.56 115 ILE A N 1
ATOM 978 C CA . ILE A 1 115 ? 10.983 -1.046 -43.384 1.00 85.56 115 ILE A CA 1
ATOM 979 C C . ILE A 1 115 ? 9.951 -0.428 -44.339 1.00 85.56 115 ILE A C 1
ATOM 981 O O . ILE A 1 115 ? 9.451 -1.111 -45.222 1.00 85.56 115 ILE A O 1
ATOM 985 N N . GLN A 1 116 ? 9.640 0.864 -44.198 1.00 81.94 116 GLN A N 1
ATOM 986 C CA . GLN A 1 116 ? 8.706 1.561 -45.093 1.00 81.94 116 GLN A CA 1
ATOM 987 C C . GLN A 1 116 ? 9.242 1.730 -46.518 1.00 81.94 116 GLN A C 1
ATOM 989 O O . GLN A 1 116 ? 8.448 1.815 -47.453 1.00 81.94 116 GLN A O 1
ATOM 994 N N . PHE A 1 117 ? 10.565 1.796 -46.674 1.00 79.19 117 PHE A N 1
ATOM 995 C CA . PHE A 1 117 ? 11.228 1.813 -47.974 1.00 79.19 117 PHE A CA 1
ATOM 996 C C . PHE A 1 117 ? 11.130 0.449 -48.673 1.00 79.19 117 PHE A C 1
ATOM 998 O O . PHE A 1 117 ? 10.864 0.389 -49.869 1.00 79.19 117 PHE A O 1
ATOM 1005 N N . PHE A 1 118 ? 11.246 -0.647 -47.919 1.00 73.00 118 PHE A N 1
ATOM 1006 C CA . PHE A 1 118 ? 10.980 -2.005 -48.396 1.00 73.00 118 PHE A CA 1
ATOM 1007 C C . PHE A 1 118 ? 9.472 -2.304 -48.416 1.00 73.00 118 PHE A C 1
ATOM 1009 O O . PHE A 1 118 ? 8.978 -3.168 -47.691 1.00 73.00 118 PHE A O 1
ATOM 1016 N N . LYS A 1 119 ? 8.707 -1.605 -49.260 1.00 65.81 119 LYS A N 1
ATOM 1017 C CA . LYS A 1 119 ? 7.405 -2.142 -49.677 1.00 65.81 119 LYS A CA 1
ATOM 1018 C C . LYS A 1 119 ? 7.656 -3.245 -50.713 1.00 65.81 119 LYS A C 1
ATOM 1020 O O . LYS A 1 119 ? 8.340 -2.964 -51.696 1.00 65.81 119 LYS A O 1
ATOM 1025 N N . PRO A 1 120 ? 7.161 -4.481 -50.510 1.00 66.69 120 PRO A N 1
ATOM 1026 C CA . PRO A 1 120 ? 7.198 -5.490 -51.561 1.00 66.69 120 PRO A CA 1
ATOM 1027 C C . PRO A 1 120 ? 6.362 -5.005 -52.755 1.00 66.69 120 PRO A C 1
ATOM 1029 O O . PRO A 1 120 ? 5.303 -4.406 -52.549 1.00 66.69 120 PRO A O 1
ATOM 1032 N N . LEU A 1 121 ? 6.904 -5.213 -53.961 1.00 53.84 121 LEU A N 1
ATOM 1033 C CA . LEU A 1 121 ? 6.238 -4.998 -55.252 1.00 53.84 121 LEU A CA 1
ATOM 1034 C C . LEU A 1 121 ? 4.921 -5.777 -55.338 1.00 53.84 121 LEU A C 1
ATOM 1036 O O . LEU A 1 121 ? 4.902 -6.936 -54.862 1.00 53.84 121 LEU A O 1
#

Mean predicted aligned error: 11.55 Å

Secondary structure (DSSP, 8-state):
--HHHHHHHH---HHHHHHHHHHTEE----S-----SSPPP-----EEEEE-TT-SPEEEE-HHHHHHHHT--HHHHHHHHHHHHHH-S-----S---TTTTTTHHHHHHHHHHHHH----

Sequence (121 aa):
MFYFHSNFYHTKNKIDQNNYILHYCKMPNTKRKRPKDNSRSKNMSVQYFVRKHKSRKNLQVCRQAFLDILLIKPSRLKGVLTRHWKSGCVAEERRGGNRKEYEFRSKKEAVIKFIQFFKPL

Radius of gyration: 22.46 Å; Cα contacts (8 Å, |Δi|>4): 93; chains: 1; bounding box: 44×24×80 Å

Nearest PDB structures (foldseek):
  6y57-assembly1_Lf  TM=3.803E-01  e=5.143E+00  Homo sapiens
  2zxx-assembly1_C  TM=2.179E-01  e=5.831E+00  Mus musculus

pLDDT: mean 82.43, std 11.67, range [48.16, 95.25]

Organism: NCBI:txid213953

Foldseek 3Di:
DAPQLCVLVVDPDPLVNLLSQVVQKDWDFDPDDDDDPPDDDPRTDIWGWTADPVDNDTDTDDPVVNCVSNVDDPVSSVVSRVVCVVPVDGDDDPPDDCPCCVVCVVVVVVVVVVVVVPDPD